Protein AF-R2QXP5-F1 (afdb_monomer)

Structure (mmCIF, N/CA/C/O backbone):
data_AF-R2QXP5-F1
#
_entry.id   AF-R2QXP5-F1
#
loop_
_atom_site.group_PDB
_atom_site.id
_atom_site.type_symbol
_atom_site.label_atom_id
_atom_site.label_alt_id
_atom_site.label_comp_id
_atom_site.label_asym_id
_atom_site.label_entity_id
_atom_site.label_seq_id
_atom_site.pdbx_PDB_ins_code
_atom_site.Cartn_x
_atom_site.Cartn_y
_atom_site.Cartn_z
_atom_site.occupancy
_atom_site.B_iso_or_equiv
_atom_site.auth_seq_id
_atom_site.auth_comp_id
_atom_site.auth_asym_id
_atom_site.auth_atom_id
_atom_site.pdbx_PDB_model_num
ATOM 1 N N . MET A 1 1 ? -1.125 -1.156 28.812 1.00 51.09 1 MET A N 1
ATOM 2 C CA . MET A 1 1 ? -1.996 -1.239 27.629 1.00 51.09 1 MET A CA 1
ATOM 3 C C . MET A 1 1 ? -1.053 -1.493 26.479 1.00 51.09 1 MET A C 1
ATOM 5 O O . MET A 1 1 ? -0.159 -0.674 26.273 1.00 51.09 1 MET A O 1
ATOM 9 N N . ASP A 1 2 ? -1.123 -2.697 25.926 1.00 59.88 2 ASP A N 1
ATOM 10 C CA . ASP A 1 2 ? -0.152 -3.206 24.961 1.00 59.88 2 ASP A CA 1
ATOM 11 C C . ASP A 1 2 ? -0.551 -2.732 23.575 1.00 59.88 2 ASP A C 1
ATOM 13 O O . ASP A 1 2 ? -1.687 -2.923 23.179 1.00 59.88 2 ASP A O 1
ATOM 17 N N . PHE A 1 3 ? 0.390 -2.128 22.858 1.00 66.62 3 PHE A N 1
ATOM 18 C CA . PHE A 1 3 ? 0.167 -1.593 21.522 1.00 66.62 3 PHE A CA 1
ATOM 19 C C . PHE A 1 3 ? -0.422 -2.644 20.561 1.00 66.62 3 PHE A C 1
ATOM 21 O O . PHE A 1 3 ? 0.251 -3.625 20.235 1.00 66.62 3 PHE A O 1
ATOM 28 N N . VAL A 1 4 ? -1.641 -2.416 20.066 1.00 75.94 4 VAL A N 1
ATOM 29 C CA . VAL A 1 4 ? -2.262 -3.238 19.015 1.00 75.94 4 VAL A CA 1
ATOM 30 C C . VAL A 1 4 ? -1.789 -2.771 17.645 1.00 75.94 4 VAL A C 1
ATOM 32 O O . VAL A 1 4 ? -2.076 -1.655 17.222 1.00 75.94 4 VAL A O 1
ATOM 35 N N . ASP A 1 5 ? -1.094 -3.640 16.920 1.00 85.38 5 ASP A N 1
ATOM 36 C CA . ASP A 1 5 ? -0.652 -3.376 15.553 1.00 85.38 5 ASP A CA 1
ATOM 37 C C . ASP A 1 5 ? -1.826 -3.453 14.557 1.00 85.38 5 ASP A C 1
ATOM 39 O O . ASP A 1 5 ? -2.324 -4.534 14.234 1.00 85.38 5 ASP A O 1
ATOM 43 N N . ALA A 1 6 ? -2.241 -2.300 14.024 1.00 88.50 6 ALA A N 1
ATOM 44 C CA . ALA A 1 6 ? -3.331 -2.203 13.052 1.00 88.50 6 ALA A CA 1
ATOM 45 C C . ALA A 1 6 ? -2.976 -2.745 11.650 1.00 88.50 6 ALA A C 1
ATOM 47 O O . ALA A 1 6 ? -3.873 -2.925 10.822 1.00 88.50 6 ALA A O 1
ATOM 48 N N . SER A 1 7 ? -1.698 -3.029 11.358 1.00 92.44 7 SER A N 1
ATOM 49 C CA . SER A 1 7 ? -1.250 -3.418 10.011 1.00 92.44 7 SER A CA 1
ATOM 50 C C . SER A 1 7 ? -1.948 -4.668 9.482 1.00 92.44 7 SER A C 1
ATOM 52 O O . SER A 1 7 ? -2.256 -4.737 8.295 1.00 92.44 7 SER A O 1
ATOM 54 N N . SER A 1 8 ? -2.242 -5.641 10.350 1.00 93.38 8 SER A N 1
ATOM 55 C CA . SER A 1 8 ? -2.902 -6.886 9.944 1.00 93.38 8 SER A CA 1
ATOM 56 C C . SER A 1 8 ? -4.358 -6.652 9.541 1.00 93.38 8 SER A C 1
ATOM 58 O O . SER A 1 8 ? -4.761 -7.096 8.468 1.00 93.38 8 SER A O 1
ATOM 60 N N . SER A 1 9 ? -5.111 -5.886 10.337 1.00 94.25 9 SER A N 1
ATOM 61 C CA . SER A 1 9 ? -6.491 -5.499 10.015 1.00 94.25 9 SER A CA 1
ATOM 62 C C . SER A 1 9 ? -6.573 -4.686 8.724 1.00 94.25 9 SER A C 1
ATOM 64 O O . SER A 1 9 ? -7.405 -4.969 7.864 1.00 94.25 9 SER A O 1
ATOM 66 N N . ILE A 1 10 ? -5.672 -3.716 8.546 1.00 95.31 10 ILE A N 1
ATOM 67 C CA . ILE A 1 10 ? -5.619 -2.893 7.330 1.00 95.31 10 ILE A CA 1
ATOM 68 C C . ILE A 1 10 ? -5.238 -3.746 6.116 1.00 95.31 10 ILE A C 1
ATOM 70 O O . ILE A 1 10 ? -5.856 -3.624 5.061 1.00 95.31 10 ILE A O 1
ATOM 74 N N . ARG A 1 11 ? -4.250 -4.640 6.252 1.00 96.50 11 ARG A N 1
ATOM 75 C CA . ARG A 1 11 ? -3.868 -5.574 5.186 1.00 96.50 11 ARG A CA 1
ATOM 76 C C . ARG A 1 11 ? -5.054 -6.435 4.764 1.00 96.50 11 ARG A C 1
ATOM 78 O O . ARG A 1 11 ? -5.264 -6.600 3.569 1.00 96.50 11 ARG A O 1
ATOM 85 N N . ASP A 1 12 ? -5.798 -6.997 5.711 1.00 96.56 12 ASP A N 1
ATOM 86 C CA . ASP A 1 12 ? -6.915 -7.896 5.402 1.00 96.56 12 ASP A CA 1
ATOM 87 C C . ASP A 1 12 ? -8.078 -7.155 4.742 1.00 96.56 12 ASP A C 1
ATOM 89 O O . ASP A 1 12 ? -8.638 -7.648 3.763 1.00 96.56 12 ASP A O 1
ATOM 93 N N . PHE A 1 13 ? -8.360 -5.936 5.201 1.00 96.94 13 PHE A N 1
ATOM 94 C CA . PHE A 1 13 ? -9.306 -5.033 4.555 1.00 96.94 13 PHE A CA 1
ATOM 95 C C . PHE A 1 13 ? -8.920 -4.733 3.096 1.00 96.94 13 PHE A C 1
ATOM 97 O O . PHE A 1 13 ? -9.722 -4.924 2.183 1.00 96.94 13 PHE A O 1
ATOM 104 N N . LEU A 1 14 ? -7.667 -4.336 2.853 1.00 97.19 14 LEU A N 1
ATOM 105 C CA . LEU A 1 14 ? -7.178 -4.036 1.503 1.00 97.19 14 LEU A CA 1
ATOM 106 C C . LEU A 1 14 ? -7.105 -5.285 0.621 1.00 97.19 14 LEU A C 1
ATOM 108 O O . LEU A 1 14 ? -7.417 -5.219 -0.563 1.00 97.19 14 LEU A O 1
ATOM 112 N N . LYS A 1 15 ? -6.752 -6.439 1.191 1.00 97.00 15 LYS A N 1
ATOM 113 C CA . LYS A 1 15 ? -6.751 -7.713 0.472 1.00 97.00 15 LYS A CA 1
ATOM 114 C C . LYS A 1 15 ? -8.143 -8.096 -0.011 1.00 97.00 15 LYS A C 1
ATOM 116 O O . LYS A 1 15 ? -8.256 -8.621 -1.110 1.00 97.00 15 LYS A O 1
ATOM 121 N N . ALA A 1 16 ? -9.180 -7.854 0.787 1.00 96.38 16 ALA A N 1
ATOM 122 C CA . ALA A 1 16 ? -10.551 -8.128 0.373 1.00 96.38 16 ALA A CA 1
ATOM 123 C C . ALA A 1 16 ? -10.990 -7.237 -0.803 1.00 96.38 16 ALA A C 1
ATOM 125 O O . ALA A 1 16 ? -11.705 -7.710 -1.679 1.00 96.38 16 ALA A O 1
ATOM 126 N N . ALA A 1 17 ? -10.539 -5.979 -0.836 1.00 96.44 17 ALA A N 1
ATOM 127 C CA . ALA A 1 17 ? -10.887 -5.024 -1.888 1.00 96.44 17 ALA A CA 1
ATOM 128 C C . ALA A 1 17 ? -10.081 -5.209 -3.187 1.00 96.44 17 ALA A C 1
ATOM 130 O O . ALA A 1 17 ? -10.634 -5.050 -4.266 1.00 96.44 17 ALA A O 1
ATOM 131 N N . PHE A 1 18 ? -8.798 -5.572 -3.086 1.00 96.69 18 PHE A N 1
ATOM 132 C CA . PHE A 1 18 ? -7.849 -5.586 -4.208 1.00 96.69 18 PHE A CA 1
ATOM 133 C C . PHE A 1 18 ? -7.278 -6.984 -4.499 1.00 96.69 18 PHE A C 1
ATOM 135 O O . PHE A 1 18 ? -6.142 -7.123 -4.954 1.00 96.69 18 PHE A O 1
ATOM 142 N N . PHE A 1 19 ? -8.027 -8.047 -4.188 1.00 93.38 19 PHE A N 1
ATOM 143 C CA . PHE A 1 19 ? -7.551 -9.427 -4.343 1.00 93.38 19 PHE A CA 1
ATOM 144 C C . PHE A 1 19 ? -7.129 -9.762 -5.782 1.00 93.38 19 PHE A C 1
ATOM 146 O O . PHE A 1 19 ? -6.170 -10.503 -5.973 1.00 93.38 19 PHE A O 1
ATOM 153 N N . GLU A 1 20 ? -7.835 -9.226 -6.780 1.00 94.69 20 GLU A N 1
ATOM 154 C CA . GLU A 1 20 ? -7.537 -9.458 -8.200 1.00 94.69 20 GLU A CA 1
ATOM 155 C C . GLU A 1 20 ? -6.379 -8.582 -8.712 1.00 94.69 20 GLU A C 1
ATOM 157 O O . GLU A 1 20 ? -5.718 -8.939 -9.685 1.00 94.69 20 GLU A O 1
ATOM 162 N N . ASP A 1 21 ? -6.085 -7.474 -8.025 1.00 95.62 21 ASP A N 1
ATOM 163 C CA . ASP A 1 21 ? -5.092 -6.478 -8.439 1.00 95.62 21 ASP A CA 1
ATOM 164 C C . ASP A 1 21 ? -3.686 -6.730 -7.896 1.00 95.62 21 ASP A C 1
ATOM 166 O O . ASP A 1 21 ? -2.737 -6.094 -8.366 1.00 95.62 21 ASP A O 1
ATOM 170 N N . PHE A 1 22 ? -3.540 -7.608 -6.898 1.00 96.81 22 PHE A N 1
ATOM 171 C CA . PHE A 1 22 ? -2.263 -7.934 -6.263 1.00 96.81 22 PHE A CA 1
ATOM 172 C C . PHE A 1 22 ? -2.063 -9.432 -6.119 1.00 96.81 22 PHE A C 1
ATOM 174 O O . PHE A 1 22 ? -2.899 -10.157 -5.586 1.00 96.81 22 PHE A O 1
ATOM 181 N N . ASN A 1 23 ? -0.856 -9.877 -6.452 1.00 96.75 23 ASN A N 1
ATOM 182 C CA . ASN A 1 23 ? -0.461 -11.269 -6.299 1.00 96.75 23 ASN A CA 1
ATOM 183 C C . ASN A 1 23 ? -0.005 -11.604 -4.870 1.00 96.75 23 ASN A C 1
ATOM 185 O O . ASN A 1 23 ? 0.028 -12.776 -4.488 1.00 96.75 23 ASN A O 1
ATOM 189 N N . SER A 1 24 ? 0.361 -10.607 -4.051 1.00 94.94 24 SER A N 1
ATOM 190 C CA . SER A 1 24 ? 0.627 -10.832 -2.625 1.00 94.94 24 SER A CA 1
ATOM 191 C C . SER A 1 24 ? 0.479 -9.590 -1.738 1.00 94.94 24 SER A C 1
ATOM 193 O O . SER A 1 24 ? 0.684 -8.459 -2.171 1.00 94.94 24 SER A O 1
ATOM 195 N N . PHE A 1 25 ? 0.168 -9.841 -0.460 1.00 96.62 25 PHE A N 1
ATOM 196 C CA . PHE A 1 25 ? -0.022 -8.841 0.596 1.00 96.62 25 PHE A CA 1
ATOM 197 C C . PHE A 1 25 ? 0.878 -9.165 1.796 1.00 96.62 25 PHE A C 1
ATOM 199 O O . PHE A 1 25 ? 0.927 -10.314 2.244 1.00 96.62 25 PHE A O 1
ATOM 206 N N . ARG A 1 26 ? 1.590 -8.172 2.332 1.00 94.94 26 ARG A N 1
ATOM 207 C CA . ARG A 1 26 ? 2.640 -8.336 3.354 1.00 94.94 26 ARG A CA 1
ATOM 208 C C . ARG A 1 26 ? 2.464 -7.340 4.500 1.00 94.94 26 ARG A C 1
ATOM 210 O O . ARG A 1 26 ? 1.900 -6.272 4.296 1.00 94.94 26 ARG A O 1
ATOM 217 N N . THR A 1 27 ? 2.999 -7.665 5.682 1.00 92.75 27 THR A N 1
ATOM 218 C CA . THR A 1 27 ? 3.015 -6.757 6.854 1.00 92.75 27 THR A CA 1
ATOM 219 C C . THR A 1 27 ? 4.403 -6.414 7.395 1.00 92.75 27 THR A C 1
ATOM 221 O O . THR A 1 27 ? 4.541 -5.535 8.240 1.00 92.75 27 THR A O 1
ATOM 224 N N . TRP A 1 28 ? 5.460 -7.073 6.906 1.00 89.88 28 TRP A N 1
ATOM 225 C CA . TRP A 1 28 ? 6.813 -6.905 7.449 1.00 89.88 28 TRP A CA 1
ATOM 226 C C . TRP A 1 28 ? 7.845 -6.426 6.427 1.00 89.88 28 TRP A C 1
ATOM 228 O O . TRP A 1 28 ? 8.493 -5.394 6.626 1.00 89.88 28 TRP A O 1
ATOM 238 N N . LYS A 1 29 ? 8.009 -7.193 5.347 1.00 92.81 29 LYS A N 1
ATOM 239 C CA . LYS A 1 29 ? 8.935 -6.926 4.244 1.00 92.81 29 LYS A CA 1
ATOM 240 C C . LYS A 1 29 ? 8.400 -7.539 2.952 1.00 92.81 29 LYS A C 1
ATOM 242 O O . LYS A 1 29 ? 7.538 -8.417 3.006 1.00 92.81 29 LYS A O 1
ATOM 247 N N . ILE A 1 30 ? 8.957 -7.109 1.825 1.00 93.75 30 ILE A N 1
ATOM 248 C CA . ILE A 1 30 ? 8.758 -7.742 0.521 1.00 93.75 30 ILE A CA 1
ATOM 249 C C . ILE A 1 30 ? 10.060 -8.443 0.137 1.00 93.75 30 ILE A C 1
ATOM 251 O O . ILE A 1 30 ? 11.087 -7.794 -0.063 1.00 93.75 30 ILE A O 1
ATOM 255 N N . GLU A 1 31 ? 10.044 -9.773 0.064 1.00 92.81 31 GLU A N 1
ATOM 256 C CA . GLU A 1 31 ? 11.187 -10.541 -0.429 1.00 92.81 31 GLU A CA 1
ATOM 257 C C . GLU A 1 31 ? 11.473 -10.240 -1.908 1.00 92.81 31 GLU A C 1
ATOM 259 O O . GLU A 1 31 ? 10.563 -9.953 -2.682 1.00 92.81 31 GLU A O 1
ATOM 264 N N . ALA A 1 32 ? 12.734 -10.372 -2.334 1.00 90.56 32 ALA A N 1
ATOM 265 C CA . ALA A 1 32 ? 13.127 -10.132 -3.728 1.00 90.56 32 ALA A CA 1
ATOM 266 C C . ALA A 1 32 ? 12.398 -11.040 -4.740 1.00 90.56 32 ALA A C 1
ATOM 268 O O . ALA A 1 32 ? 12.276 -10.688 -5.906 1.00 90.56 32 ALA A O 1
ATOM 269 N N . THR A 1 33 ? 11.910 -12.201 -4.296 1.00 92.00 33 THR A N 1
ATOM 270 C CA . THR A 1 33 ? 11.173 -13.179 -5.110 1.00 92.00 33 THR A CA 1
ATOM 271 C C . THR A 1 33 ? 9.652 -13.085 -4.949 1.00 92.00 33 THR A C 1
ATOM 273 O O . THR A 1 33 ? 8.938 -13.988 -5.384 1.00 92.00 33 THR A O 1
ATOM 276 N N . ALA A 1 34 ? 9.135 -12.047 -4.282 1.00 93.56 34 ALA A N 1
ATOM 277 C CA . ALA A 1 34 ? 7.700 -11.889 -4.083 1.00 93.56 34 ALA A CA 1
ATOM 278 C C . ALA A 1 34 ? 6.966 -11.736 -5.435 1.00 93.56 34 ALA A C 1
ATOM 280 O O . ALA A 1 34 ? 7.428 -10.973 -6.284 1.00 93.56 34 ALA A O 1
ATOM 281 N N . PRO A 1 35 ? 5.821 -12.416 -5.640 1.00 95.31 35 PRO A N 1
ATOM 282 C CA . PRO A 1 35 ? 5.002 -12.228 -6.835 1.00 95.31 35 PRO A CA 1
ATOM 283 C C . PRO A 1 35 ? 4.517 -10.781 -6.955 1.00 95.31 35 PRO A C 1
ATOM 285 O O . PRO A 1 35 ? 3.943 -10.257 -5.998 1.00 95.31 35 PRO A O 1
ATOM 288 N N . LEU A 1 36 ? 4.732 -10.166 -8.120 1.00 96.00 36 LEU A N 1
ATOM 289 C CA . LEU A 1 36 ? 4.357 -8.782 -8.422 1.00 96.00 36 LEU A CA 1
ATOM 290 C C . LEU A 1 36 ? 3.063 -8.729 -9.247 1.00 96.00 36 LEU A C 1
ATOM 292 O O . LEU A 1 36 ? 2.863 -9.639 -10.050 1.00 96.00 36 LEU A O 1
ATOM 296 N N . PRO A 1 37 ? 2.210 -7.703 -9.092 1.00 97.31 37 PRO A N 1
ATOM 297 C CA . PRO A 1 37 ? 2.328 -6.610 -8.125 1.00 97.31 37 PRO A CA 1
ATOM 298 C C . PRO A 1 37 ? 2.086 -7.087 -6.685 1.00 97.31 37 PRO A C 1
ATOM 300 O O . PRO A 1 37 ? 1.269 -7.977 -6.433 1.00 97.31 37 PRO A O 1
ATOM 303 N N . CYS A 1 38 ? 2.796 -6.498 -5.722 1.00 97.31 38 CYS A N 1
ATOM 304 C CA . CYS A 1 38 ? 2.605 -6.792 -4.300 1.00 97.31 38 CYS A CA 1
ATOM 305 C C . CYS A 1 38 ? 2.495 -5.537 -3.441 1.00 97.31 38 CYS A C 1
ATOM 307 O O . CYS A 1 38 ? 3.100 -4.509 -3.736 1.00 97.31 38 CYS A O 1
ATOM 309 N N . LEU A 1 39 ? 1.729 -5.662 -2.356 1.00 98.19 39 LEU A N 1
ATOM 310 C CA . LEU A 1 39 ? 1.487 -4.610 -1.377 1.00 98.19 39 LEU A CA 1
ATOM 311 C C . LEU A 1 39 ? 2.082 -4.989 -0.018 1.00 98.19 39 LEU A C 1
ATOM 313 O O . LEU A 1 39 ? 1.828 -6.071 0.515 1.00 98.19 39 LEU A O 1
ATOM 317 N N . LEU A 1 40 ? 2.812 -4.061 0.586 1.00 98.00 40 LEU A N 1
ATOM 318 C CA . LEU A 1 40 ? 3.205 -4.064 1.987 1.00 98.00 40 LEU A CA 1
ATOM 319 C C . LEU A 1 40 ? 2.404 -3.006 2.751 1.00 98.00 40 LEU A C 1
ATOM 321 O O . LEU A 1 40 ? 2.391 -1.836 2.376 1.00 98.00 40 LEU A O 1
ATOM 325 N N . VAL A 1 41 ? 1.797 -3.428 3.858 1.00 97.50 41 VAL A N 1
ATOM 326 C CA . VAL A 1 41 ? 1.150 -2.565 4.850 1.00 97.50 41 VAL A CA 1
ATOM 327 C C . VAL A 1 41 ? 1.890 -2.739 6.16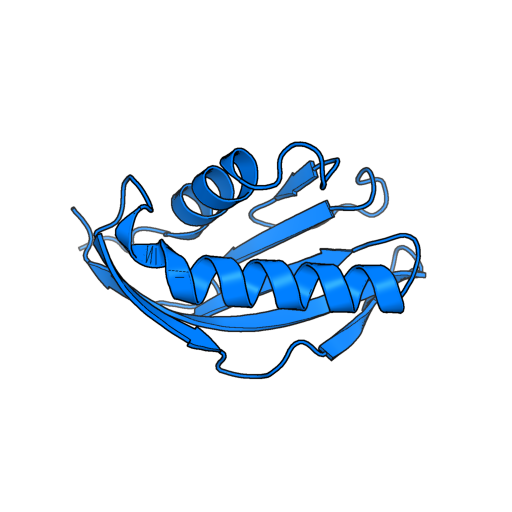3 1.00 97.50 41 VAL A C 1
ATOM 329 O O . VAL A 1 41 ? 1.769 -3.779 6.802 1.00 97.50 41 VAL A O 1
ATOM 332 N N . LYS A 1 42 ? 2.676 -1.751 6.577 1.00 95.81 42 LYS A N 1
ATOM 333 C CA . LYS A 1 42 ? 3.544 -1.885 7.750 1.00 95.81 42 LYS A CA 1
ATOM 334 C C . LYS A 1 42 ? 3.333 -0.750 8.730 1.00 95.81 42 LYS A C 1
ATOM 336 O O . LYS A 1 42 ? 3.433 0.411 8.361 1.00 95.81 42 LYS A O 1
ATOM 341 N N . THR A 1 43 ? 3.149 -1.075 9.997 1.00 92.62 43 THR A N 1
ATOM 342 C CA . THR A 1 43 ? 3.123 -0.071 11.059 1.00 92.62 43 THR A CA 1
ATOM 343 C C . THR A 1 43 ? 4.543 0.395 11.385 1.00 92.62 43 THR A C 1
ATOM 345 O O . THR A 1 43 ? 5.423 -0.416 11.681 1.00 92.62 43 THR A O 1
ATOM 348 N N . ILE A 1 44 ? 4.788 1.706 11.306 1.00 90.62 44 ILE A N 1
ATOM 349 C CA . ILE A 1 44 ? 6.073 2.348 11.617 1.00 90.62 44 ILE A CA 1
ATOM 350 C C . ILE A 1 44 ? 5.847 3.372 12.730 1.00 90.62 44 ILE A C 1
ATOM 352 O O . ILE A 1 44 ? 5.671 4.561 12.497 1.00 90.62 44 ILE A O 1
ATOM 356 N N . GLY A 1 45 ? 5.839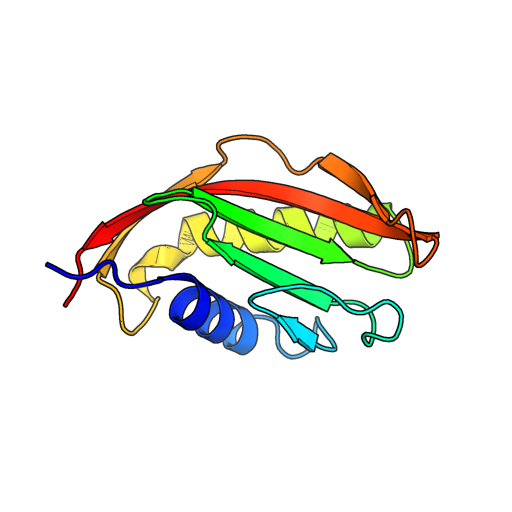 2.895 13.971 1.00 84.75 45 GLY A N 1
ATOM 357 C CA . GLY A 1 45 ? 5.497 3.700 15.146 1.00 84.75 45 GLY A CA 1
ATOM 358 C C . GLY A 1 45 ? 4.039 3.516 15.558 1.00 84.75 45 GLY A C 1
ATOM 359 O O . GLY A 1 45 ? 3.403 2.551 15.157 1.00 84.75 45 GLY A O 1
ATOM 360 N N . LYS A 1 46 ? 3.510 4.414 16.397 1.00 83.56 46 LYS A N 1
ATOM 361 C CA . LYS A 1 46 ? 2.181 4.212 16.998 1.00 83.56 46 LYS A CA 1
ATOM 362 C C . LYS A 1 46 ? 1.028 4.449 16.014 1.00 83.56 46 LYS A C 1
ATOM 364 O O . LYS A 1 46 ? 0.097 3.665 15.952 1.00 83.56 46 LYS A O 1
ATOM 369 N N . ASN A 1 47 ? 1.115 5.534 15.248 1.00 91.31 47 ASN A N 1
ATOM 370 C CA . ASN A 1 47 ? 0.010 6.064 14.442 1.00 91.31 47 ASN A CA 1
ATOM 371 C C . ASN A 1 47 ? 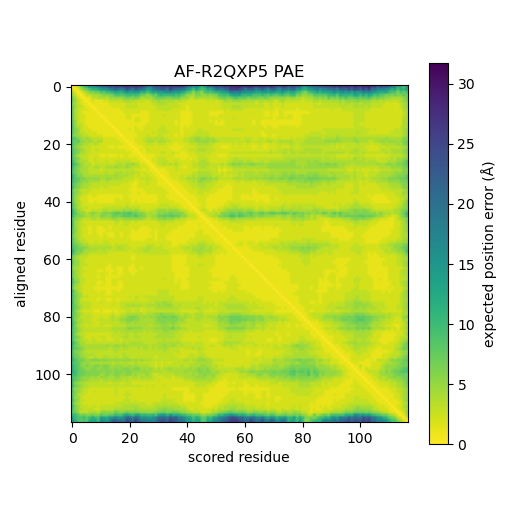0.411 6.265 12.973 1.00 91.31 47 ASN A C 1
ATOM 373 O O . ASN A 1 47 ? -0.195 7.068 12.271 1.00 91.31 47 ASN A O 1
ATOM 377 N N . THR A 1 48 ? 1.463 5.593 12.508 1.00 94.62 48 THR A N 1
ATOM 378 C CA . THR A 1 48 ? 1.946 5.745 11.133 1.00 94.62 48 THR A CA 1
ATOM 379 C C . THR A 1 48 ? 1.994 4.384 10.461 1.00 94.62 48 THR A C 1
ATOM 381 O O . THR A 1 48 ? 2.599 3.446 10.980 1.00 94.62 48 THR A O 1
ATOM 384 N N . ILE A 1 49 ? 1.376 4.292 9.288 1.00 95.69 49 ILE A N 1
ATOM 385 C CA . ILE A 1 49 ? 1.398 3.123 8.416 1.00 95.69 49 ILE A CA 1
ATOM 386 C C . ILE A 1 49 ? 2.191 3.482 7.165 1.00 95.69 49 ILE A C 1
ATOM 388 O O . ILE A 1 49 ? 1.937 4.493 6.519 1.00 95.69 49 ILE A O 1
ATOM 392 N N . GLN A 1 50 ? 3.144 2.638 6.806 1.00 97.38 50 GLN A N 1
ATOM 393 C CA . GLN A 1 50 ? 3.756 2.628 5.494 1.00 97.38 50 GLN A CA 1
ATOM 394 C C . GLN A 1 50 ? 2.910 1.771 4.558 1.00 97.38 50 GLN A C 1
ATOM 396 O O . GLN A 1 50 ? 2.654 0.597 4.844 1.00 97.38 50 GLN A O 1
ATOM 401 N N . LEU A 1 51 ? 2.537 2.353 3.425 1.00 98.00 51 LEU A N 1
ATOM 402 C CA . LEU A 1 51 ? 2.114 1.605 2.252 1.00 98.00 51 LEU A CA 1
ATOM 403 C C . LEU A 1 51 ? 3.293 1.563 1.287 1.00 98.00 51 LEU A C 1
ATOM 405 O O . LEU A 1 51 ? 3.914 2.594 1.035 1.00 98.00 51 LEU A O 1
ATOM 409 N N . LEU A 1 52 ? 3.615 0.380 0.779 1.00 98.25 52 LEU A N 1
ATOM 410 C CA . LEU A 1 52 ? 4.614 0.205 -0.269 1.00 98.25 52 LEU A CA 1
ATOM 411 C C . LEU A 1 52 ? 4.082 -0.798 -1.283 1.00 98.25 52 LEU A C 1
ATOM 413 O O . LEU A 1 52 ? 3.754 -1.929 -0.931 1.00 98.25 52 LEU A O 1
ATOM 417 N N . VAL A 1 53 ? 4.002 -0.376 -2.536 1.00 98.38 53 VAL A N 1
ATOM 418 C CA . VAL A 1 53 ? 3.649 -1.221 -3.672 1.00 98.38 53 VAL A CA 1
ATOM 419 C C . VAL A 1 53 ? 4.895 -1.463 -4.497 1.00 98.38 53 VAL A C 1
ATOM 421 O O . VAL A 1 53 ? 5.601 -0.517 -4.822 1.00 98.38 53 VAL A O 1
ATOM 424 N N . ARG A 1 54 ? 5.141 -2.714 -4.876 1.00 98.00 54 ARG A N 1
ATOM 425 C CA . ARG A 1 54 ? 6.183 -3.081 -5.839 1.00 98.00 54 ARG A CA 1
ATOM 426 C C . ARG A 1 54 ? 5.547 -3.707 -7.066 1.00 98.00 54 ARG A C 1
ATOM 428 O O . ARG A 1 54 ? 4.686 -4.579 -6.917 1.00 98.00 54 ARG A O 1
ATOM 435 N N . SER A 1 55 ? 5.992 -3.290 -8.247 1.00 97.19 55 SER A N 1
ATOM 436 C CA . SER A 1 55 ? 5.497 -3.800 -9.525 1.00 97.19 55 SER A CA 1
ATOM 437 C C . SER A 1 55 ? 6.602 -3.988 -10.569 1.00 97.19 55 SER A C 1
ATOM 439 O O . SER A 1 55 ? 7.786 -3.816 -10.286 1.00 97.19 55 SER A O 1
ATOM 441 N N . GLU A 1 56 ? 6.205 -4.402 -11.773 1.00 94.94 56 GLU A N 1
ATOM 442 C CA . GLU A 1 56 ? 7.082 -4.520 -12.946 1.00 94.94 56 GLU A CA 1
ATOM 443 C C . GLU A 1 56 ? 7.327 -3.171 -13.653 1.00 94.94 56 GLU A C 1
ATOM 445 O O . GLU A 1 56 ? 8.143 -3.106 -14.569 1.00 94.94 56 GLU A O 1
ATOM 450 N N . SER A 1 57 ? 6.624 -2.108 -13.245 1.00 96.19 57 SER A N 1
ATOM 451 C CA . SER A 1 57 ? 6.776 -0.740 -13.751 1.00 96.19 57 SER A CA 1
ATOM 452 C C . SER A 1 57 ? 6.562 0.288 -12.637 1.00 96.19 57 SER A C 1
ATOM 454 O O . SER A 1 57 ? 5.704 0.121 -11.766 1.00 96.19 57 SER A O 1
ATOM 456 N N . ASP A 1 58 ? 7.318 1.382 -12.713 1.00 95.69 58 ASP A N 1
ATOM 457 C CA . ASP A 1 58 ? 7.214 2.575 -11.868 1.00 95.69 58 ASP A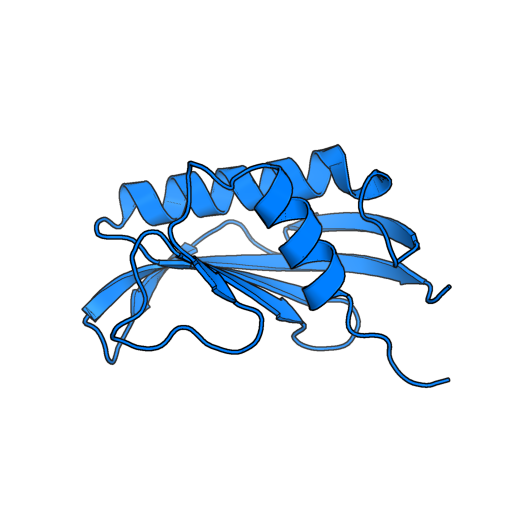 CA 1
ATOM 458 C C . ASP A 1 58 ? 5.832 3.243 -11.906 1.00 95.69 58 ASP A C 1
ATOM 460 O O . ASP A 1 58 ? 5.278 3.569 -10.854 1.00 95.69 58 ASP A O 1
ATOM 464 N N . ILE A 1 59 ? 5.251 3.403 -13.097 1.00 96.69 59 ILE A N 1
ATOM 465 C CA . ILE A 1 59 ? 3.920 3.986 -13.297 1.00 96.69 59 ILE A CA 1
ATOM 466 C C . ILE A 1 59 ? 2.871 3.127 -12.591 1.00 96.69 59 ILE A C 1
ATOM 468 O O . ILE A 1 59 ? 2.097 3.648 -11.790 1.00 96.69 59 ILE A O 1
ATOM 472 N N . GLU A 1 60 ? 2.887 1.811 -12.822 1.00 97.25 60 GLU A N 1
ATOM 473 C CA . GLU A 1 60 ? 1.929 0.897 -12.195 1.00 97.25 60 GLU A CA 1
ATOM 474 C C . GLU A 1 60 ? 2.064 0.909 -10.666 1.00 97.25 60 GLU A C 1
ATOM 476 O O . GLU A 1 60 ? 1.060 0.959 -9.951 1.00 97.25 60 GLU A O 1
ATOM 481 N N . ALA A 1 61 ? 3.297 0.899 -10.148 1.00 97.75 61 ALA A N 1
ATOM 482 C CA . ALA A 1 61 ? 3.534 0.955 -8.711 1.00 97.75 61 ALA A CA 1
ATOM 483 C C . ALA A 1 61 ? 2.973 2.248 -8.095 1.00 97.75 61 ALA A C 1
ATOM 485 O O . ALA A 1 61 ? 2.309 2.201 -7.055 1.00 97.75 61 ALA A O 1
ATOM 486 N N . LEU A 1 62 ? 3.196 3.392 -8.748 1.00 98.25 62 LEU A N 1
ATOM 487 C CA . LEU A 1 62 ? 2.721 4.693 -8.285 1.00 98.25 62 LEU A CA 1
ATOM 488 C C . LEU A 1 62 ? 1.192 4.810 -8.331 1.00 98.25 62 LEU A C 1
ATOM 490 O O . LEU A 1 62 ? 0.588 5.276 -7.358 1.00 98.25 62 LEU A O 1
ATOM 494 N N . GLU A 1 63 ? 0.567 4.374 -9.426 1.00 97.88 63 GLU A N 1
ATOM 495 C CA . GLU A 1 63 ? -0.890 4.379 -9.599 1.00 97.88 63 GLU A CA 1
ATOM 496 C C . GLU A 1 63 ? -1.565 3.519 -8.530 1.00 97.88 63 GLU A C 1
ATOM 498 O O . GLU A 1 63 ? -2.403 4.020 -7.776 1.00 97.88 63 GLU A O 1
ATOM 503 N N . LYS A 1 64 ? -1.116 2.269 -8.373 1.00 98.06 64 LYS A N 1
ATOM 504 C CA . LYS A 1 64 ? -1.637 1.342 -7.362 1.00 98.06 64 LYS A CA 1
ATOM 505 C C . LYS A 1 64 ? -1.427 1.856 -5.935 1.00 98.06 64 LYS A C 1
ATOM 507 O O . LYS A 1 64 ? -2.339 1.788 -5.113 1.00 98.06 64 LYS A O 1
ATOM 512 N N . CYS A 1 65 ? -0.254 2.410 -5.615 1.00 98.19 65 CYS A N 1
ATOM 513 C CA . CYS A 1 65 ? 0.002 2.976 -4.284 1.00 98.19 65 CYS A CA 1
ATOM 514 C C . CYS A 1 65 ? -0.926 4.167 -3.984 1.00 98.19 65 CYS A C 1
ATOM 516 O O . CYS A 1 65 ? -1.423 4.311 -2.863 1.00 98.19 65 CYS A O 1
ATOM 518 N N . THR A 1 66 ? -1.187 5.002 -4.992 1.00 98.00 66 THR A N 1
ATOM 519 C CA . THR A 1 66 ? -2.112 6.139 -4.897 1.00 98.00 66 THR A CA 1
ATOM 520 C C . THR A 1 66 ? -3.550 5.680 -4.718 1.00 98.00 66 THR A C 1
ATOM 522 O O . THR A 1 66 ? -4.269 6.213 -3.870 1.00 98.00 66 THR A O 1
ATOM 525 N N . GLU A 1 67 ? -3.976 4.688 -5.489 1.00 98.06 67 GLU A N 1
ATOM 526 C CA . GLU A 1 67 ? -5.313 4.114 -5.409 1.00 98.06 67 GLU A CA 1
ATOM 527 C C . GLU A 1 67 ? -5.582 3.519 -4.027 1.00 98.06 67 GLU A C 1
ATOM 529 O O . GLU A 1 67 ? -6.559 3.899 -3.381 1.00 98.06 67 GLU A O 1
ATOM 534 N N . ILE A 1 68 ? -4.675 2.676 -3.524 1.00 97.56 68 ILE A N 1
ATOM 535 C CA . ILE A 1 68 ? -4.810 2.046 -2.207 1.00 97.56 68 ILE A CA 1
ATOM 536 C C . ILE A 1 68 ? -4.884 3.089 -1.096 1.00 97.56 68 ILE A C 1
ATOM 538 O O . ILE A 1 68 ? -5.764 3.006 -0.238 1.00 97.56 68 ILE A O 1
ATOM 542 N N . GLY A 1 69 ? -3.978 4.072 -1.086 1.00 97.69 69 GLY A N 1
ATOM 543 C CA . GLY A 1 69 ? -3.975 5.094 -0.040 1.00 97.69 69 GLY A CA 1
ATOM 544 C C . GLY A 1 69 ? -5.268 5.918 -0.041 1.00 97.69 69 GLY A C 1
ATOM 545 O O . GLY A 1 69 ? -5.848 6.175 1.015 1.00 97.69 69 GLY A O 1
ATOM 546 N N . ASN A 1 70 ? -5.787 6.254 -1.228 1.00 98.06 70 ASN A N 1
ATOM 547 C CA . ASN A 1 70 ? -7.077 6.933 -1.365 1.00 98.06 70 ASN A CA 1
ATOM 548 C C . ASN A 1 70 ? -8.257 6.048 -0.952 1.00 98.06 70 ASN A C 1
ATOM 550 O O . ASN A 1 70 ? -9.185 6.536 -0.307 1.00 98.06 70 ASN A O 1
ATOM 554 N N . TYR A 1 71 ? -8.239 4.764 -1.310 1.00 97.94 71 TYR A N 1
ATOM 555 C CA . TYR A 1 71 ? -9.271 3.811 -0.917 1.00 97.94 71 TYR A CA 1
ATOM 556 C C . TYR A 1 71 ? -9.312 3.648 0.602 1.00 97.94 71 TYR A C 1
ATOM 558 O O . TYR A 1 71 ? -10.383 3.725 1.201 1.00 97.94 71 TYR A O 1
ATOM 566 N N . LEU A 1 72 ? -8.147 3.504 1.234 1.00 96.69 72 LEU A N 1
ATOM 567 C CA . LEU A 1 72 ? -8.022 3.402 2.682 1.00 96.69 72 LEU A CA 1
ATOM 568 C C . LEU A 1 72 ? -8.574 4.653 3.377 1.00 96.69 72 LEU A C 1
ATOM 570 O O . LEU A 1 72 ? -9.390 4.536 4.284 1.00 96.69 72 LEU A O 1
ATOM 574 N N . LYS A 1 73 ? -8.204 5.848 2.901 1.00 96.31 73 LYS A N 1
ATOM 575 C CA . LYS A 1 73 ? -8.717 7.126 3.419 1.00 96.31 73 LYS A CA 1
ATOM 576 C C . LYS A 1 73 ? -10.239 7.275 3.280 1.00 96.31 73 LYS A C 1
ATOM 578 O O . LYS A 1 73 ? -10.864 7.943 4.093 1.00 96.31 73 LYS A O 1
ATOM 583 N N . ARG A 1 74 ? -10.853 6.699 2.244 1.00 96.88 74 ARG A N 1
ATOM 584 C CA . ARG A 1 74 ? -12.302 6.834 1.997 1.00 96.88 74 ARG A CA 1
ATOM 585 C C . ARG A 1 74 ? -13.148 5.822 2.759 1.00 96.88 74 ARG A C 1
ATOM 587 O O . ARG A 1 74 ? -14.295 6.125 3.060 1.00 96.88 74 ARG A O 1
ATOM 594 N N . ASN A 1 75 ? -12.592 4.648 3.043 1.00 97.12 75 ASN A N 1
ATOM 595 C CA . ASN A 1 75 ? -13.350 3.493 3.523 1.00 97.12 75 ASN A CA 1
ATOM 596 C C . ASN A 1 75 ? -12.825 2.956 4.869 1.00 97.12 75 ASN A 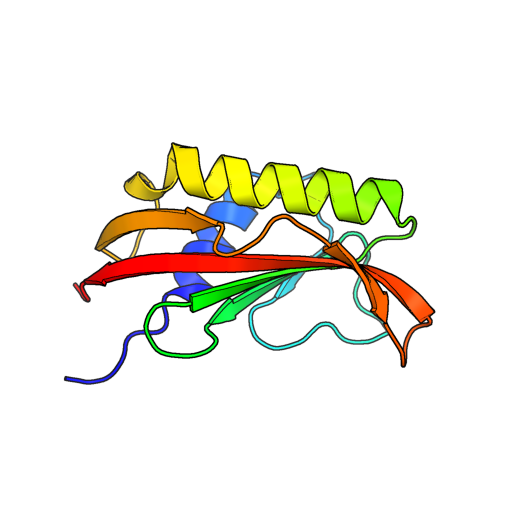C 1
ATOM 598 O O . ASN A 1 75 ? -13.095 1.814 5.230 1.00 97.12 75 ASN A O 1
ATOM 602 N N . PHE A 1 76 ? -12.053 3.751 5.623 1.00 94.12 76 PHE A N 1
ATOM 603 C CA . PHE A 1 76 ? -11.430 3.300 6.877 1.00 94.12 76 PHE A CA 1
ATOM 604 C C . PHE A 1 76 ? -12.434 2.832 7.937 1.00 94.12 76 PHE A C 1
ATOM 606 O O . PHE A 1 76 ? -12.068 2.051 8.813 1.00 94.12 76 PHE A O 1
ATOM 613 N N . SER A 1 77 ? -13.688 3.289 7.867 1.00 93.50 77 SER A N 1
ATOM 614 C CA . SER A 1 77 ? -14.759 2.882 8.782 1.00 93.50 77 SER A CA 1
ATOM 615 C C . SER A 1 77 ? -15.093 1.394 8.703 1.00 93.50 77 SER A C 1
ATOM 617 O O . SER A 1 77 ? -15.652 0.850 9.651 1.00 93.50 77 SER A O 1
ATOM 619 N N . ASP A 1 78 ? -14.746 0.740 7.593 1.00 94.44 78 ASP A N 1
ATOM 620 C CA . ASP A 1 78 ? -15.107 -0.650 7.314 1.00 94.44 78 ASP A CA 1
ATOM 621 C C . ASP A 1 78 ? -14.004 -1.636 7.741 1.00 94.44 78 ASP A C 1
ATOM 623 O O . ASP A 1 78 ? -14.134 -2.852 7.574 1.00 94.44 78 ASP A O 1
ATOM 627 N N . ILE A 1 79 ? -12.901 -1.128 8.303 1.00 94.31 79 ILE A N 1
ATOM 628 C CA . ILE A 1 79 ? -11.795 -1.948 8.795 1.00 94.31 79 ILE A CA 1
ATOM 629 C C . ILE A 1 79 ? -12.245 -2.698 10.053 1.00 94.31 79 ILE A C 1
ATOM 631 O O . ILE A 1 79 ? -12.549 -2.106 11.086 1.00 94.31 79 ILE A O 1
ATOM 635 N N . ALA A 1 80 ? -12.230 -4.029 9.989 1.00 91.44 80 ALA A N 1
ATOM 636 C CA . ALA A 1 80 ? -12.563 -4.880 11.124 1.00 91.44 80 ALA A CA 1
ATOM 637 C C . ALA A 1 80 ? -11.369 -5.088 12.077 1.00 91.44 80 ALA A C 1
ATOM 639 O O . ALA A 1 80 ? -10.210 -5.186 11.669 1.00 91.44 80 ALA A O 1
ATOM 640 N N . GLY A 1 81 ? -11.666 -5.230 13.371 1.00 88.50 81 GLY A N 1
ATOM 641 C CA . GLY A 1 81 ? -10.690 -5.575 14.414 1.00 88.50 81 GLY A CA 1
ATOM 642 C C . GLY A 1 81 ? -10.021 -4.380 15.099 1.00 88.50 81 GLY A C 1
ATOM 643 O O . GLY A 1 81 ? -9.519 -4.540 16.206 1.00 88.50 81 GLY A O 1
ATOM 644 N N . VAL A 1 82 ? -10.093 -3.183 14.514 1.00 89.25 82 VAL A N 1
ATOM 645 C CA . VAL A 1 82 ? -9.625 -1.925 15.118 1.00 89.25 82 VAL A CA 1
ATOM 646 C C . VAL A 1 82 ? -10.640 -0.814 14.864 1.00 89.25 82 VAL A C 1
ATOM 648 O O . VAL A 1 82 ? -11.214 -0.744 13.783 1.00 89.25 82 VAL A O 1
ATOM 651 N N . ASN A 1 83 ? -10.855 0.067 15.842 1.00 90.00 83 ASN A N 1
ATOM 652 C CA . ASN A 1 83 ? -11.756 1.208 15.667 1.00 90.00 83 ASN A CA 1
ATOM 653 C C . ASN A 1 83 ? -10.973 2.389 15.109 1.00 90.00 83 ASN A C 1
ATOM 655 O O . ASN A 1 83 ? -10.285 3.083 15.860 1.00 90.00 83 ASN A O 1
ATOM 659 N N . VAL A 1 84 ? -11.064 2.601 13.798 1.00 91.56 84 VAL A N 1
ATOM 660 C CA . VAL A 1 84 ? -10.371 3.688 13.102 1.00 91.56 84 VAL A CA 1
ATOM 661 C C . VAL A 1 84 ? -11.262 4.926 13.023 1.00 91.56 84 VAL A C 1
ATOM 663 O O . VAL A 1 84 ? -12.407 4.850 12.586 1.00 91.56 84 VAL A O 1
ATOM 666 N N . PHE A 1 85 ? -10.725 6.073 13.433 1.00 92.25 85 PHE A N 1
ATOM 667 C CA . PHE A 1 85 ? -11.428 7.361 13.426 1.00 92.25 85 PHE A CA 1
ATOM 668 C C . PHE A 1 85 ? -11.048 8.235 12.245 1.00 92.25 85 PHE A C 1
ATOM 670 O O . PHE A 1 85 ? -11.867 9.026 11.786 1.00 92.25 85 PHE A O 1
ATOM 677 N N . ASP A 1 86 ? -9.794 8.137 11.813 1.00 94.12 86 ASP A N 1
ATOM 678 C CA . ASP A 1 86 ? -9.270 8.941 10.722 1.00 94.12 86 ASP A CA 1
ATOM 679 C C . ASP A 1 86 ? -8.021 8.293 10.124 1.00 94.12 86 ASP A C 1
ATOM 681 O O . ASP A 1 86 ? -7.219 7.679 10.843 1.00 94.12 86 ASP A O 1
ATOM 685 N N . ILE A 1 87 ? -7.859 8.458 8.814 1.00 95.50 87 ILE A N 1
ATOM 686 C CA . ILE A 1 87 ? -6.656 8.094 8.070 1.00 95.50 87 ILE A CA 1
ATOM 687 C C . ILE A 1 87 ? -6.364 9.196 7.054 1.00 95.50 87 ILE A C 1
ATOM 689 O O . ILE A 1 87 ? -7.209 9.504 6.214 1.00 95.50 87 ILE A O 1
ATOM 693 N N . ASP A 1 88 ? -5.138 9.719 7.051 1.00 96.94 88 ASP A N 1
ATOM 694 C CA . ASP A 1 88 ? -4.706 10.682 6.036 1.00 96.94 88 ASP A CA 1
ATOM 695 C C . ASP A 1 88 ? -3.273 10.436 5.559 1.00 96.94 88 ASP A C 1
ATOM 697 O O . ASP A 1 88 ? -2.454 9.845 6.259 1.00 96.94 88 ASP A O 1
ATOM 701 N N . PHE A 1 89 ? -2.954 10.906 4.358 1.00 96.69 89 PHE A N 1
ATOM 702 C CA . PHE A 1 89 ? -1.592 10.927 3.852 1.00 96.69 89 PHE A CA 1
ATOM 703 C C . PHE A 1 89 ? -0.747 11.899 4.681 1.00 96.69 89 PHE A C 1
ATOM 705 O O . PHE A 1 89 ? -1.053 13.085 4.782 1.00 96.69 89 PHE A O 1
ATOM 712 N N . GLN A 1 90 ? 0.372 11.417 5.220 1.00 96.31 90 GLN A N 1
ATOM 713 C CA . GLN A 1 90 ? 1.444 12.298 5.700 1.00 96.31 90 GLN A CA 1
ATOM 714 C C . GLN A 1 90 ? 2.275 12.836 4.533 1.00 96.31 90 GLN A C 1
ATOM 716 O O . GLN A 1 90 ? 2.888 13.896 4.633 1.00 96.31 90 GLN A O 1
ATOM 721 N N . MET A 1 91 ? 2.300 12.094 3.426 1.00 94.81 91 MET A N 1
ATOM 722 C CA . MET A 1 91 ? 2.959 12.472 2.186 1.00 94.81 91 MET A CA 1
ATOM 723 C C . MET A 1 91 ? 2.292 11.791 0.998 1.00 94.81 91 MET A C 1
ATOM 725 O O . MET A 1 91 ? 1.741 10.700 1.135 1.00 94.81 91 MET A O 1
ATOM 729 N N . SER A 1 92 ? 2.399 12.408 -0.175 1.00 95.31 92 SER A N 1
ATOM 730 C CA . SER A 1 92 ? 2.008 11.765 -1.427 1.00 95.31 92 SER A CA 1
ATOM 731 C C . SER A 1 92 ? 2.849 10.507 -1.687 1.00 95.31 92 SER A C 1
ATOM 733 O O . SER A 1 92 ? 4.001 10.456 -1.249 1.00 95.31 92 SER A O 1
ATOM 735 N N . PRO A 1 93 ? 2.317 9.516 -2.420 1.00 97.12 93 PRO A N 1
ATOM 736 C CA . PRO A 1 93 ? 3.107 8.414 -2.955 1.00 97.12 93 PRO A CA 1
ATOM 737 C C . PRO A 1 93 ? 4.313 8.902 -3.751 1.00 97.12 93 PRO A C 1
ATOM 739 O O . PRO A 1 93 ? 4.199 9.805 -4.582 1.00 97.12 93 PRO A O 1
ATOM 742 N N . VAL A 1 94 ? 5.469 8.304 -3.475 1.00 97.31 94 VAL A N 1
ATOM 743 C CA . VAL A 1 94 ? 6.743 8.623 -4.120 1.00 97.31 94 VAL A CA 1
ATOM 744 C C . VAL A 1 94 ? 7.285 7.360 -4.787 1.00 97.31 94 VAL A C 1
ATOM 746 O O . VAL A 1 94 ? 7.360 6.324 -4.119 1.00 97.31 94 VAL A O 1
ATOM 749 N N . PRO A 1 95 ? 7.659 7.421 -6.078 1.00 96.75 95 PRO A N 1
ATOM 750 C CA . PRO A 1 95 ? 8.309 6.308 -6.756 1.00 96.75 95 PRO A CA 1
ATOM 751 C C . PRO A 1 95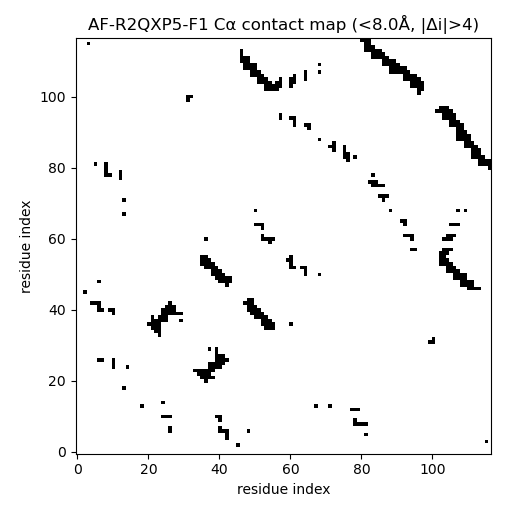 ? 9.724 6.086 -6.209 1.00 96.75 95 PRO A C 1
ATOM 753 O O . PRO A 1 95 ? 10.416 7.022 -5.805 1.00 96.75 95 PRO A O 1
ATOM 756 N N . ASN A 1 96 ? 10.156 4.834 -6.206 1.00 96.12 96 ASN A N 1
ATOM 757 C CA . ASN A 1 96 ? 11.457 4.373 -5.752 1.00 96.12 96 ASN A CA 1
ATOM 758 C C . ASN A 1 96 ? 11.855 3.096 -6.516 1.00 96.12 96 ASN A C 1
ATOM 760 O O . ASN A 1 96 ? 11.046 2.493 -7.216 1.00 96.12 96 ASN A O 1
ATOM 764 N N . VAL A 1 97 ? 13.106 2.667 -6.370 1.00 95.31 97 VAL A N 1
ATOM 765 C CA . VAL A 1 97 ? 13.582 1.378 -6.882 1.00 95.31 97 VAL A CA 1
ATOM 766 C C . VAL A 1 97 ? 14.167 0.589 -5.720 1.00 95.31 97 VAL A C 1
ATOM 768 O O . VAL A 1 97 ? 15.012 1.099 -4.985 1.00 95.31 97 VAL A O 1
ATOM 771 N N . ASP A 1 98 ? 13.742 -0.663 -5.555 1.00 92.69 98 ASP A N 1
ATOM 772 C CA . ASP A 1 98 ? 14.274 -1.531 -4.506 1.00 92.69 98 ASP A CA 1
ATOM 773 C C . ASP A 1 98 ? 15.744 -1.867 -4.788 1.00 92.69 98 ASP A C 1
ATOM 775 O O . ASP A 1 98 ? 16.093 -2.431 -5.829 1.00 92.69 98 ASP A O 1
ATOM 779 N N . ASP A 1 99 ? 16.625 -1.571 -3.836 1.00 89.50 99 ASP A N 1
ATOM 780 C CA . ASP A 1 99 ? 18.068 -1.707 -4.038 1.00 89.50 99 ASP A CA 1
ATOM 781 C C . ASP A 1 99 ? 18.535 -3.146 -4.286 1.00 89.50 99 ASP A C 1
ATOM 783 O O . ASP A 1 99 ? 19.571 -3.347 -4.927 1.00 89.50 99 ASP A O 1
ATOM 787 N N . VAL A 1 100 ? 17.791 -4.139 -3.793 1.00 89.31 100 VAL A N 1
ATOM 788 C CA . VAL A 1 100 ? 18.178 -5.554 -3.838 1.00 89.31 100 VAL A CA 1
ATOM 789 C C . VAL A 1 100 ? 17.625 -6.237 -5.086 1.00 89.31 100 VAL A C 1
ATOM 791 O O . VAL A 1 100 ? 18.372 -6.863 -5.833 1.00 89.31 100 VAL A O 1
ATOM 794 N N . SER A 1 101 ? 16.320 -6.124 -5.317 1.00 89.88 101 SER A N 1
ATOM 795 C CA . SER A 1 101 ? 15.613 -6.752 -6.436 1.00 89.88 101 SER A CA 1
ATOM 796 C C . SER A 1 101 ? 15.665 -5.935 -7.726 1.00 89.88 101 SER A C 1
ATOM 798 O O . SER A 1 101 ? 15.395 -6.490 -8.790 1.00 89.88 101 SER A O 1
ATOM 800 N N . LYS A 1 102 ? 16.031 -4.646 -7.647 1.00 93.38 102 LYS A N 1
ATOM 801 C CA . LYS A 1 102 ? 16.014 -3.685 -8.764 1.00 93.38 102 LYS A CA 1
ATOM 802 C C . LYS A 1 102 ? 14.639 -3.542 -9.419 1.00 93.38 102 LYS A C 1
ATOM 804 O O . LYS A 1 102 ? 14.550 -3.236 -10.603 1.00 93.38 102 LYS A O 1
ATOM 809 N N . LYS A 1 103 ? 13.582 -3.799 -8.649 1.00 95.12 103 LYS A N 1
ATOM 810 C CA . LYS A 1 103 ? 12.192 -3.662 -9.078 1.00 95.12 103 LYS A CA 1
ATOM 811 C C . LYS A 1 103 ? 11.657 -2.290 -8.714 1.00 95.12 103 LYS A C 1
ATOM 813 O O . LYS A 1 103 ? 12.034 -1.735 -7.679 1.00 95.12 103 LYS A O 1
ATOM 818 N N . ASP A 1 104 ? 10.767 -1.793 -9.557 1.00 97.56 104 ASP A N 1
ATOM 819 C CA . ASP A 1 104 ? 10.100 -0.523 -9.338 1.00 97.56 104 ASP A CA 1
ATOM 820 C C . ASP A 1 104 ? 9.093 -0.637 -8.197 1.00 97.56 104 ASP A C 1
ATOM 822 O O . ASP A 1 104 ? 8.357 -1.621 -8.053 1.00 97.56 104 ASP A O 1
ATOM 826 N N . GLU A 1 105 ? 9.063 0.386 -7.360 1.00 97.88 105 GLU A N 1
ATOM 827 C CA . GLU A 1 105 ? 8.153 0.471 -6.234 1.00 97.88 105 GLU A CA 1
ATOM 828 C C . GLU A 1 105 ? 7.692 1.908 -6.010 1.00 97.88 105 GLU A C 1
ATOM 830 O O . GLU A 1 105 ? 8.277 2.870 -6.492 1.00 97.88 105 GLU A O 1
ATOM 835 N N . ALA A 1 106 ? 6.611 2.068 -5.268 1.00 98.31 106 ALA A N 1
ATOM 836 C CA . ALA A 1 106 ? 6.160 3.354 -4.778 1.00 98.31 106 ALA A CA 1
ATOM 837 C C . ALA A 1 106 ? 5.696 3.192 -3.341 1.00 98.31 106 ALA A C 1
ATOM 839 O O . ALA A 1 106 ? 5.204 2.133 -2.947 1.00 98.31 106 ALA A O 1
ATOM 840 N N . TRP A 1 107 ? 5.859 4.237 -2.543 1.00 98.00 107 TRP A N 1
ATOM 841 C CA . TRP A 1 107 ? 5.491 4.185 -1.138 1.00 98.00 107 TRP A CA 1
ATOM 842 C C . TRP A 1 107 ? 4.978 5.525 -0.630 1.00 98.00 107 TRP A C 1
ATOM 844 O O . TRP A 1 107 ? 5.309 6.586 -1.159 1.00 98.00 107 TRP A O 1
ATOM 854 N N . CYS A 1 108 ? 4.178 5.475 0.428 1.00 97.81 108 CYS A N 1
ATOM 855 C CA . CYS A 1 108 ? 3.757 6.644 1.187 1.00 97.81 108 CYS A CA 1
ATOM 856 C C . CYS A 1 108 ? 3.629 6.309 2.671 1.00 97.81 108 CYS A C 1
ATOM 858 O O . CYS A 1 108 ? 3.499 5.145 3.066 1.00 97.81 108 CYS A O 1
ATOM 860 N N . TYR A 1 109 ? 3.611 7.356 3.489 1.00 97.75 109 TYR A N 1
ATOM 861 C CA . TYR A 1 109 ? 3.188 7.261 4.878 1.00 97.75 109 TYR A CA 1
ATOM 862 C C . TYR A 1 109 ? 1.767 7.781 5.038 1.00 97.75 109 TYR A C 1
ATOM 864 O O . TYR A 1 109 ? 1.423 8.864 4.562 1.00 97.75 109 TYR A O 1
ATOM 872 N N . MET A 1 110 ? 0.970 7.004 5.759 1.00 97.00 110 MET A N 1
ATOM 873 C CA . MET A 1 110 ? -0.367 7.346 6.209 1.00 97.00 110 MET A CA 1
ATOM 874 C C . MET A 1 110 ? -0.322 7.562 7.720 1.00 97.00 110 MET A C 1
ATOM 876 O O . MET A 1 110 ? 0.251 6.754 8.450 1.00 97.00 110 MET A O 1
ATOM 880 N N . TYR A 1 111 ? -0.938 8.633 8.199 1.00 95.81 111 TYR A N 1
ATOM 881 C CA . TYR A 1 111 ? -1.294 8.783 9.599 1.00 95.81 111 TYR A CA 1
ATOM 882 C C . TYR A 1 111 ? -2.600 8.032 9.852 1.00 95.81 111 TYR A C 1
ATOM 884 O O . TYR A 1 111 ? -3.531 8.157 9.061 1.00 95.81 111 TYR A O 1
ATOM 892 N N . ILE A 1 112 ? -2.675 7.280 10.946 1.00 93.94 112 ILE A N 1
ATOM 893 C CA . ILE A 1 112 ? -3.883 6.586 11.390 1.00 93.94 112 ILE A CA 1
ATOM 894 C C . ILE A 1 112 ? -4.190 6.945 12.839 1.00 93.94 112 ILE A C 1
ATOM 896 O O . ILE A 1 112 ? -3.333 6.857 13.719 1.00 93.94 112 ILE A O 1
ATOM 900 N N . ASN A 1 113 ? -5.440 7.312 13.098 1.00 92.44 113 ASN A N 1
ATOM 901 C CA . ASN A 1 113 ? -5.961 7.471 14.443 1.00 92.44 113 ASN A CA 1
ATOM 902 C C . ASN A 1 113 ? -6.935 6.332 14.745 1.00 92.44 113 ASN A C 1
ATOM 904 O O . ASN A 1 113 ? -7.975 6.219 14.096 1.00 92.44 113 ASN A O 1
ATOM 908 N N . TYR A 1 114 ? -6.602 5.489 15.719 1.00 89.12 114 TYR A N 1
ATOM 909 C CA . TYR A 1 114 ? -7.413 4.334 16.086 1.00 89.12 114 TYR A CA 1
ATOM 910 C C . TYR A 1 114 ? -7.338 4.046 17.587 1.00 89.12 114 TYR A C 1
ATOM 912 O O . TYR A 1 114 ? -6.379 4.433 18.260 1.00 89.12 114 TYR A O 1
ATOM 920 N N . PHE A 1 115 ? -8.352 3.349 18.101 1.00 81.81 115 PHE A N 1
ATOM 921 C CA . PHE A 1 115 ? -8.319 2.740 19.428 1.00 81.81 115 PHE A CA 1
ATOM 922 C C . PHE A 1 115 ? -8.335 1.217 19.329 1.00 81.81 115 PHE A C 1
ATOM 924 O O . PHE A 1 115 ? -8.865 0.625 18.384 1.00 81.81 115 PHE A O 1
ATOM 931 N N . GLU A 1 116 ? -7.741 0.608 20.347 1.00 66.00 116 GLU A N 1
ATOM 932 C CA . GLU A 1 116 ? -7.823 -0.821 20.618 1.00 66.00 116 GLU A CA 1
ATOM 933 C C . GLU A 1 116 ? -9.259 -1.142 21.053 1.00 66.00 116 GLU A C 1
ATOM 935 O O . GLU A 1 116 ? -9.874 -0.350 21.775 1.00 66.00 116 GLU A O 1
ATOM 940 N N . ASN A 1 117 ? -9.803 -2.257 20.561 1.00 58.41 117 ASN A N 1
ATOM 941 C CA . ASN A 1 117 ? -11.077 -2.794 21.045 1.00 58.41 117 ASN A CA 1
ATOM 942 C C . ASN A 1 117 ? -10.906 -3.458 22.413 1.00 58.41 117 ASN A C 1
ATOM 944 O O . ASN A 1 117 ? -9.872 -4.138 22.602 1.00 58.41 117 ASN A O 1
#

Mean predicted aligned error: 3.49 Å

Foldseek 3Di:
DDQDWCQVLLQVVLCVVCVVPAPEEEAPDADLPHDPQYWYWYDDDRFKTKIKTWHQDQVSQLVVQQVSLVVCQVPVCVRPQWHWDGKDWPDHWDWDADPPNRTIMIMTMMGTDIDGD

Secondary structure (DSSP, 8-state):
-PPP-THHHHHHHHHHHSTTT-SEEESS---TTPPSSEEEEEE-SSSEEEEEEEESSHHHHHHHHHHHHHHHHHHGGG-SSSEEEEEEESS--EEEE-TTT--EEEEEEEEEEEE--

Solvent-accessible surface area (backbone atoms only — not comparable to full-atom values): 6375 Å² total; per-residue (Å²): 136,80,89,75,76,59,29,61,36,51,40,52,48,49,45,71,76,40,53,90,75,35,68,39,80,33,57,87,69,81,61,78,82,58,55,65,34,26,41,35,28,28,64,62,70,95,43,29,35,37,42,37,19,36,22,98,36,47,66,59,7,36,52,51,36,43,50,51,54,52,48,47,48,74,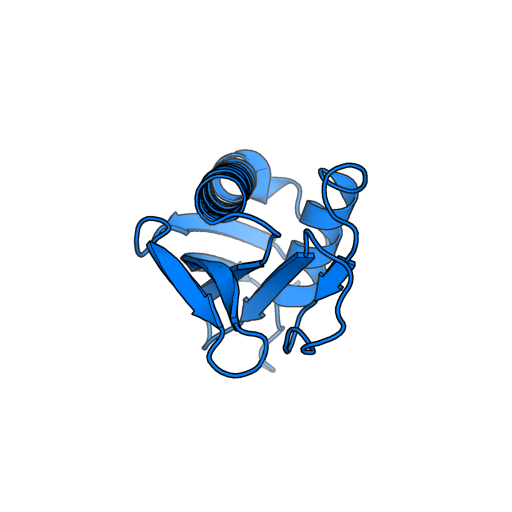49,44,80,73,37,59,91,44,52,48,79,49,49,45,71,75,43,74,65,42,72,48,64,41,89,84,62,69,39,24,16,8,33,29,41,30,38,44,43,68,47,83,120

pLDDT: mean 93.19, std 7.95, range [51.09, 98.38]

Radius of gyration: 13.44 Å; Cα contacts (8 Å, |Δi|>4): 246; chains: 1; bounding box: 33×26×41 Å

Organism: NCBI:txid1158602

Sequence (117 aa):
MDFVDASSSIRDFLKAAFFEDFNSFRTWKIEATAPLPCLLVKTIGKNTIQLLVRSESDIEALEKCTEIGNYLKRNFSDIAGVNVFDIDFQMSPVPNVDDVSKKDEAWCYMYINYFEN

Nearest PDB structures (foldseek):
  9d94-assembly1_If  TM=6.782E-01  e=1.996E-04  Mycobacterium phage Bxb1
  3fzb-assembly2_C  TM=7.033E-01  e=8.842E-04  Lambd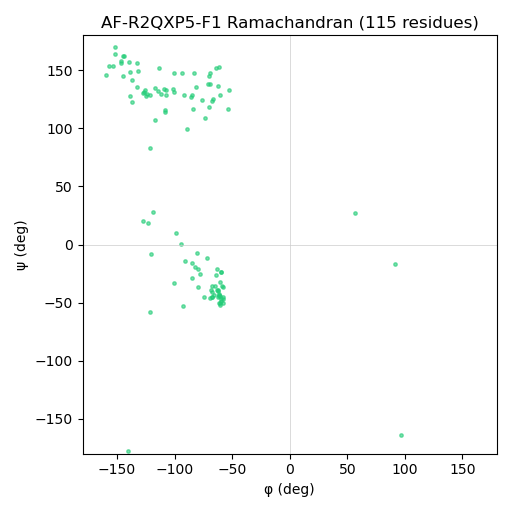avirus lambda
  4acv-assembly1_A  TM=6.621E-01  e=1.802E-03  Listeria monocytogenes 10403S
  4acv-assembly1_B  TM=6.205E-01  e=4.756E-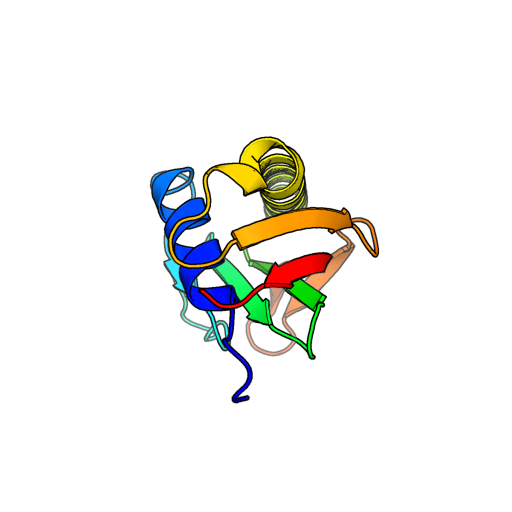03  Listeria monocytogenes 10403S
  4zs8-assembly1_A  TM=3.021E-01  e=3.404E-01  Streptomyces coelicolor A3(2)